Protein AF-A0A7C3HL11-F1 (afdb_monomer_lite)

pLDDT: mean 88.3, std 8.76, range [48.59, 95.69]

Foldseek 3Di:
DDDDLPLVVCLVPDQWDWDDAPNHTDDIGHSVVQVPRPSNVCSSVDPD

Secondary structure (DSSP, 8-state):
----S-HHHHHHH-SSEEEEETTEEEEEE-HHHHTT-HHHHHHHH---

Structure (mmCIF, N/CA/C/O backbone):
data_AF-A0A7C3HL11-F1
#
_entry.id   AF-A0A7C3HL11-F1
#
loop_
_atom_site.group_PDB
_atom_site.id
_atom_site.type_symbol
_atom_site.label_atom_id
_atom_site.label_alt_id
_atom_site.label_comp_id
_atom_site.label_asym_id
_atom_site.label_entity_id
_atom_site.label_seq_id
_atom_site.pdbx_PDB_ins_code
_atom_site.Cartn_x
_atom_site.Cartn_y
_atom_site.Cartn_z
_atom_site.occupancy
_atom_site.B_iso_or_equiv
_atom_site.auth_seq_id
_atom_site.auth_comp_id
_atom_site.auth_asym_id
_atom_site.auth_atom_id
_atom_site.pdbx_PDB_model_num
ATOM 1 N N . VAL A 1 1 ? 6.125 4.913 -13.154 1.00 74.38 1 VAL A N 1
ATOM 2 C CA . VAL A 1 1 ? 5.932 4.929 -11.687 1.00 74.38 1 VAL A CA 1
ATOM 3 C C . VAL A 1 1 ? 5.059 6.127 -11.377 1.00 7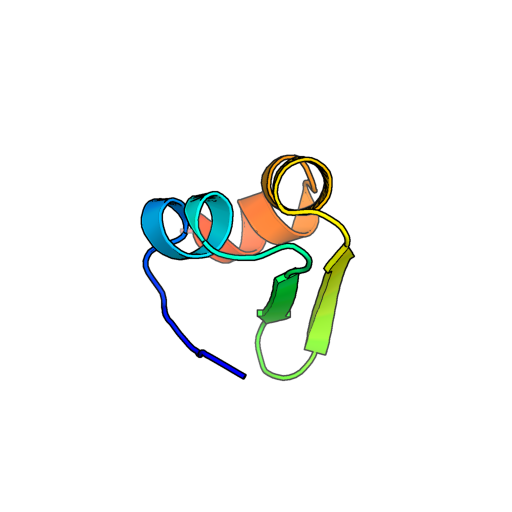4.38 1 VAL A C 1
ATOM 5 O O . VAL A 1 1 ? 5.464 7.233 -11.712 1.00 74.38 1 VAL A O 1
ATOM 8 N N . LEU A 1 2 ? 3.849 5.887 -10.875 1.00 83.56 2 LEU A N 1
ATOM 9 C CA . LEU A 1 2 ? 2.897 6.913 -10.441 1.00 83.56 2 LEU A CA 1
ATOM 10 C C . LEU A 1 2 ? 2.975 7.020 -8.912 1.00 83.56 2 LEU A C 1
ATOM 12 O O . LEU A 1 2 ? 3.160 6.000 -8.253 1.00 83.56 2 LEU A O 1
ATOM 16 N N . ILE A 1 3 ? 2.870 8.233 -8.369 1.00 86.00 3 ILE A N 1
ATOM 17 C CA . ILE A 1 3 ? 2.857 8.495 -6.925 1.00 86.00 3 ILE A CA 1
ATOM 18 C C . ILE A 1 3 ? 1.616 9.337 -6.643 1.00 86.00 3 ILE A C 1
ATOM 20 O O . ILE A 1 3 ? 1.484 10.418 -7.211 1.00 86.00 3 ILE A O 1
ATOM 24 N N . GLU A 1 4 ? 0.717 8.823 -5.809 1.00 85.75 4 GLU A N 1
ATOM 25 C CA . GLU A 1 4 ? -0.575 9.432 -5.487 1.00 85.75 4 GLU A CA 1
ATOM 26 C C . GLU A 1 4 ? -0.993 9.023 -4.064 1.00 85.75 4 GLU A C 1
ATOM 28 O O . GLU A 1 4 ? -0.551 7.989 -3.554 1.00 85.75 4 GLU A O 1
ATOM 33 N N . HIS A 1 5 ? -1.815 9.845 -3.412 1.00 84.62 5 HIS A N 1
ATOM 34 C CA . HIS A 1 5 ? -2.325 9.608 -2.059 1.00 84.62 5 HIS A CA 1
ATOM 35 C C . HIS A 1 5 ? -3.724 8.978 -2.052 1.00 84.62 5 HIS A C 1
ATOM 37 O O . HIS A 1 5 ? -4.098 8.339 -1.067 1.00 84.62 5 HIS A O 1
ATOM 43 N N . ASP A 1 6 ? -4.481 9.120 -3.143 1.00 88.00 6 ASP A N 1
ATOM 44 C CA . ASP A 1 6 ? -5.750 8.419 -3.340 1.00 88.00 6 ASP A CA 1
ATOM 45 C C . ASP A 1 6 ? -5.514 6.914 -3.556 1.00 88.00 6 ASP A C 1
ATOM 47 O O . ASP A 1 6 ? -5.148 6.458 -4.643 1.00 88.00 6 ASP A O 1
ATOM 51 N N . MET A 1 7 ? -5.738 6.124 -2.503 1.00 84.00 7 MET A N 1
ATOM 52 C CA . MET A 1 7 ? -5.585 4.670 -2.571 1.00 84.00 7 MET A CA 1
ATOM 53 C C . MET A 1 7 ?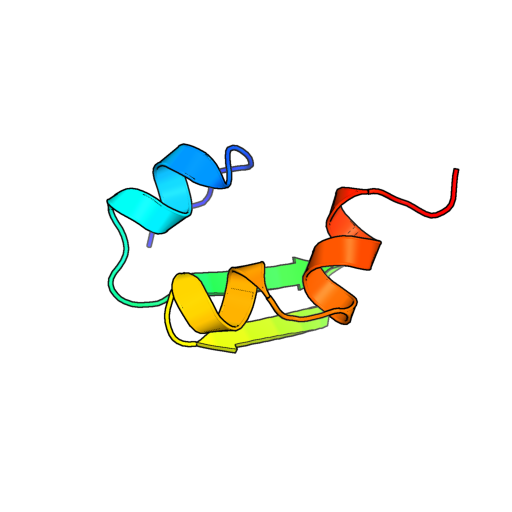 -6.579 4.009 -3.520 1.00 84.00 7 MET A C 1
ATOM 55 O O . MET A 1 7 ? -6.240 2.994 -4.118 1.00 84.00 7 MET A O 1
ATOM 59 N N . GLY A 1 8 ? -7.793 4.547 -3.659 1.00 84.88 8 GLY A N 1
ATOM 60 C CA . GLY A 1 8 ? -8.810 3.958 -4.527 1.00 84.88 8 GLY A CA 1
ATOM 61 C C . GLY A 1 8 ? -8.352 3.978 -5.979 1.00 84.88 8 GLY A C 1
ATOM 62 O O . GLY A 1 8 ? -8.379 2.948 -6.651 1.00 84.88 8 GLY A O 1
ATOM 63 N N . LEU A 1 9 ? -7.838 5.127 -6.419 1.00 88.81 9 LEU A N 1
ATOM 64 C CA . LEU A 1 9 ? -7.272 5.268 -7.756 1.00 88.81 9 LEU A CA 1
ATOM 65 C C . LEU A 1 9 ? -6.018 4.406 -7.936 1.00 88.81 9 LEU A C 1
ATOM 67 O O . LEU A 1 9 ? -5.914 3.696 -8.933 1.00 88.81 9 LEU A O 1
ATOM 71 N N . VAL A 1 10 ? -5.080 4.439 -6.981 1.00 89.88 10 VAL A N 1
ATOM 72 C CA . VAL A 1 10 ? -3.830 3.660 -7.064 1.00 89.88 10 VAL A CA 1
ATOM 73 C C . VAL A 1 10 ? -4.113 2.164 -7.169 1.00 89.88 10 VAL A C 1
ATOM 75 O O . VAL A 1 10 ? -3.462 1.489 -7.968 1.00 89.88 10 VAL A O 1
ATOM 78 N N . MET A 1 11 ? -5.083 1.653 -6.407 1.00 88.81 11 MET A N 1
ATOM 79 C CA . MET A 1 11 ? -5.412 0.230 -6.418 1.00 88.81 11 MET A CA 1
ATOM 80 C C . MET A 1 11 ? -6.077 -0.226 -7.722 1.00 88.81 11 MET A C 1
ATOM 82 O O . MET A 1 11 ? -5.831 -1.351 -8.144 1.00 88.81 11 MET A O 1
ATOM 86 N N . ASP A 1 12 ? -6.891 0.619 -8.360 1.00 91.06 12 ASP A N 1
ATOM 87 C CA . ASP A 1 12 ? -7.647 0.252 -9.570 1.00 91.06 12 ASP A CA 1
ATOM 88 C C . ASP A 1 12 ? -6.765 0.185 -10.830 1.00 91.06 12 ASP A C 1
ATOM 90 O O . ASP A 1 12 ? -7.008 -0.608 -11.737 1.00 91.06 12 ASP A O 1
ATOM 94 N N . ILE A 1 13 ? -5.707 1.001 -10.886 1.00 91.88 13 ILE A N 1
ATOM 95 C CA . ILE A 1 13 ? -4.893 1.173 -12.104 1.00 91.88 13 ILE A CA 1
ATOM 96 C C . ILE A 1 13 ? -3.515 0.500 -12.049 1.00 91.88 13 ILE A C 1
ATOM 98 O O . ILE A 1 13 ? -2.769 0.579 -13.028 1.00 91.88 13 ILE A O 1
ATOM 102 N N . SER A 1 14 ? -3.138 -0.109 -10.920 1.00 92.81 14 SER A N 1
ATOM 103 C CA . SER A 1 14 ? -1.779 -0.629 -10.706 1.00 92.81 14 SER A CA 1
ATOM 104 C C . SER A 1 14 ? -1.753 -2.149 -10.584 1.00 92.81 14 SER A C 1
ATOM 106 O O . SER A 1 14 ? -2.448 -2.713 -9.754 1.00 92.81 14 SER A O 1
ATOM 108 N N . ASP A 1 15 ? -0.849 -2.817 -11.304 1.00 93.31 15 ASP A N 1
ATOM 109 C CA . ASP A 1 15 ? -0.600 -4.256 -11.106 1.00 93.31 15 ASP A CA 1
ATOM 110 C C . ASP A 1 15 ? 0.207 -4.549 -9.823 1.00 93.31 15 ASP A C 1
ATOM 112 O O . ASP A 1 15 ? 0.186 -5.658 -9.289 1.00 93.31 15 ASP A O 1
ATOM 116 N N . ARG A 1 16 ? 0.958 -3.554 -9.327 1.00 94.38 16 ARG A N 1
ATOM 117 C CA . ARG A 1 16 ? 1.793 -3.641 -8.122 1.00 94.38 16 ARG A CA 1
ATOM 118 C C . ARG A 1 16 ? 1.894 -2.283 -7.438 1.00 94.38 16 ARG A C 1
ATOM 120 O O . ARG A 1 16 ? 2.079 -1.267 -8.105 1.00 94.38 16 ARG A O 1
ATOM 127 N N . VAL A 1 17 ? 1.842 -2.282 -6.110 1.00 94.19 17 VAL A N 1
ATOM 128 C CA . VAL A 1 17 ? 1.858 -1.086 -5.264 1.00 94.19 17 VAL A CA 1
ATOM 129 C C . VAL A 1 17 ? 2.978 -1.197 -4.235 1.00 94.19 17 VAL A C 1
ATOM 131 O O . VAL A 1 17 ? 3.199 -2.255 -3.649 1.00 94.19 17 VAL A O 1
ATOM 134 N N . VAL A 1 18 ? 3.690 -0.089 -4.023 1.00 93.88 18 VAL A N 1
ATOM 135 C CA . VAL A 1 18 ? 4.698 0.057 -2.967 1.00 93.88 18 VAL A CA 1
ATOM 136 C C . VAL A 1 18 ? 4.266 1.192 -2.054 1.00 93.88 18 VAL A C 1
ATOM 138 O O . VAL A 1 18 ? 4.012 2.297 -2.528 1.00 93.88 18 VAL A O 1
ATOM 141 N N . VAL A 1 19 ? 4.214 0.922 -0.752 1.00 93.00 19 VAL A N 1
ATOM 142 C CA . VAL A 1 19 ? 3.832 1.901 0.268 1.00 93.00 19 VAL A CA 1
ATOM 143 C C . VAL A 1 19 ? 5.048 2.250 1.108 1.00 93.00 19 VAL A C 1
ATOM 145 O O . VAL A 1 19 ? 5.750 1.369 1.618 1.00 93.00 19 VAL A O 1
ATOM 148 N N . LEU A 1 20 ? 5.288 3.551 1.242 1.00 92.62 20 LEU A N 1
ATOM 149 C CA . LEU A 1 20 ? 6.343 4.114 2.070 1.00 92.62 20 LEU A CA 1
ATOM 150 C C . LEU A 1 20 ? 5.713 4.944 3.187 1.00 92.62 20 LEU A C 1
ATOM 152 O O . LEU A 1 20 ? 4.894 5.816 2.910 1.00 92.62 20 LEU A O 1
ATOM 156 N N . ASP A 1 21 ? 6.154 4.714 4.417 1.00 90.38 21 ASP A N 1
ATOM 157 C CA . ASP A 1 21 ? 5.820 5.519 5.588 1.00 90.38 21 ASP A CA 1
ATOM 158 C C . ASP A 1 21 ? 7.105 6.130 6.154 1.00 90.38 21 ASP A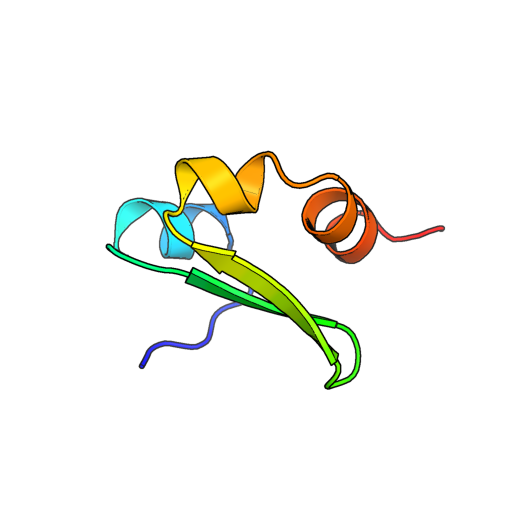 C 1
ATOM 160 O O . ASP A 1 21 ? 8.068 5.418 6.436 1.00 90.38 21 ASP A O 1
ATOM 164 N N . PHE A 1 22 ? 7.179 7.462 6.212 1.00 90.44 22 PHE A N 1
ATOM 165 C CA . PHE A 1 22 ? 8.383 8.219 6.600 1.00 90.44 22 PHE A CA 1
ATOM 166 C C . PHE A 1 22 ? 9.699 7.727 5.955 1.00 90.44 22 PHE A C 1
ATOM 168 O O . PHE A 1 22 ? 10.759 7.703 6.580 1.00 90.44 22 PHE A O 1
ATOM 175 N N . GLY A 1 23 ? 9.644 7.338 4.677 1.00 90.94 23 GLY A N 1
ATOM 176 C CA . GLY A 1 23 ? 10.803 6.836 3.925 1.00 90.94 23 GLY A CA 1
ATOM 177 C C . GLY A 1 23 ? 11.147 5.363 4.181 1.00 90.94 23 GLY A C 1
ATOM 178 O O . GLY A 1 23 ? 12.093 4.847 3.585 1.00 90.94 23 GLY A O 1
ATOM 179 N N . VAL A 1 24 ? 10.373 4.670 5.013 1.00 93.00 24 VAL A N 1
ATOM 180 C CA . VAL A 1 24 ? 10.483 3.232 5.273 1.00 93.00 24 VAL A CA 1
ATOM 181 C C . VAL A 1 24 ? 9.452 2.490 4.432 1.00 93.00 24 VAL A C 1
ATOM 183 O O . VAL A 1 24 ? 8.278 2.847 4.413 1.00 93.00 24 VAL A O 1
ATOM 186 N N . LYS A 1 25 ? 9.871 1.436 3.726 1.00 94.31 25 LYS A N 1
ATOM 187 C CA . LYS A 1 25 ? 8.938 0.588 2.977 1.00 94.31 25 LYS A CA 1
ATOM 188 C C . LYS A 1 25 ? 8.132 -0.280 3.935 1.00 94.31 25 LYS A C 1
ATOM 190 O O . LYS A 1 25 ? 8.718 -1.091 4.647 1.00 94.31 25 LYS A O 1
ATOM 195 N N . ILE A 1 26 ? 6.813 -0.129 3.897 1.00 93.75 26 ILE A N 1
ATOM 196 C CA . ILE A 1 26 ? 5.876 -0.854 4.765 1.00 93.75 26 ILE A CA 1
ATOM 197 C C . ILE A 1 26 ? 4.947 -1.802 4.000 1.00 93.75 26 ILE A C 1
ATOM 199 O O . ILE A 1 26 ? 4.341 -2.663 4.617 1.00 93.75 26 ILE A O 1
ATOM 203 N N . GLY A 1 27 ? 4.868 -1.684 2.671 1.00 93.50 27 GLY A N 1
ATOM 204 C CA . GLY A 1 27 ? 4.083 -2.582 1.821 1.00 93.50 27 GLY A CA 1
ATOM 205 C C . GLY A 1 27 ? 4.660 -2.668 0.409 1.00 93.50 27 GLY A C 1
ATOM 206 O O . GLY A 1 27 ? 5.209 -1.689 -0.101 1.00 93.50 27 GLY A O 1
ATOM 207 N N . ASP A 1 28 ? 4.583 -3.847 -0.207 1.00 95.06 28 ASP A N 1
ATOM 208 C CA . ASP A 1 28 ? 5.067 -4.119 -1.566 1.00 95.06 28 ASP A CA 1
ATOM 209 C C . ASP A 1 28 ? 4.389 -5.383 -2.115 1.00 95.06 28 ASP A C 1
ATOM 211 O O . ASP A 1 28 ? 4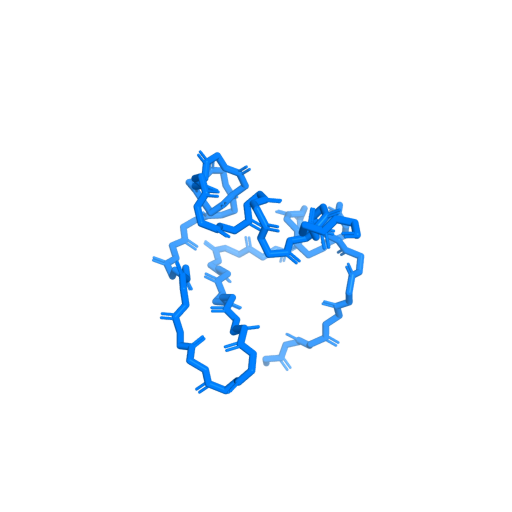.719 -6.488 -1.684 1.00 95.06 28 ASP A O 1
ATOM 215 N N . GLY A 1 29 ? 3.440 -5.231 -3.037 1.00 94.75 29 GLY A N 1
ATOM 216 C CA . GLY A 1 29 ? 2.658 -6.364 -3.541 1.00 94.75 29 GLY A CA 1
ATOM 217 C C . GLY A 1 29 ? 1.520 -5.955 -4.467 1.00 94.75 29 GLY A C 1
ATOM 218 O O . GLY A 1 29 ? 1.487 -4.821 -4.956 1.00 94.75 29 GLY A O 1
ATOM 219 N N . ALA A 1 30 ? 0.591 -6.876 -4.723 1.00 95.69 30 ALA A N 1
ATOM 220 C CA . ALA A 1 30 ? -0.622 -6.557 -5.471 1.00 95.69 30 ALA A CA 1
ATOM 221 C C . ALA A 1 30 ? -1.507 -5.573 -4.673 1.00 95.69 30 ALA A C 1
ATOM 223 O O . ALA A 1 30 ? -1.483 -5.596 -3.437 1.00 95.69 30 ALA A O 1
ATOM 224 N N . PRO A 1 31 ? -2.329 -4.740 -5.337 1.00 93.81 31 PRO A N 1
ATOM 225 C CA . PRO A 1 31 ? -3.234 -3.800 -4.667 1.00 93.81 31 PRO A CA 1
ATOM 226 C C . PRO A 1 31 ? -4.075 -4.424 -3.550 1.00 93.81 31 PRO A C 1
ATOM 228 O O . PRO A 1 31 ? -4.199 -3.867 -2.459 1.00 93.81 31 PRO A O 1
ATOM 231 N N . ASP A 1 32 ? -4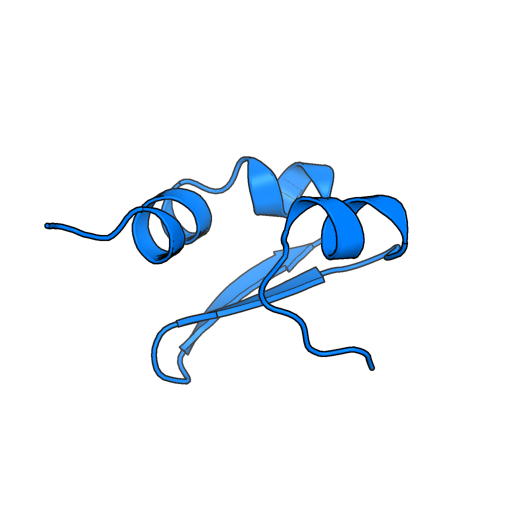.619 -5.613 -3.812 1.00 92.50 32 ASP A N 1
ATOM 232 C CA . ASP A 1 32 ? -5.471 -6.338 -2.873 1.00 92.50 32 ASP A CA 1
ATOM 233 C C . ASP A 1 32 ? -4.715 -6.872 -1.656 1.00 92.50 32 ASP A C 1
ATOM 235 O O . ASP A 1 32 ? -5.300 -7.000 -0.583 1.00 92.50 32 ASP A O 1
ATOM 239 N N . GLU A 1 33 ? -3.427 -7.166 -1.788 1.00 93.81 33 GLU A N 1
ATOM 240 C CA . GLU A 1 33 ? -2.590 -7.587 -0.663 1.00 93.81 33 GLU A CA 1
ATOM 241 C C . GLU A 1 33 ? -2.220 -6.369 0.186 1.00 93.81 33 GLU A C 1
ATOM 243 O O . GLU A 1 33 ? -2.417 -6.363 1.399 1.00 93.81 33 GLU A O 1
ATOM 248 N N . VAL A 1 34 ? -1.771 -5.300 -0.476 1.00 93.31 34 VAL A N 1
ATOM 249 C CA . VAL A 1 34 ? -1.305 -4.062 0.159 1.00 93.31 34 VAL A CA 1
ATOM 250 C C . VAL A 1 34 ? -2.430 -3.357 0.918 1.00 93.31 34 VAL A C 1
ATOM 252 O O . VAL A 1 34 ? -2.205 -2.881 2.028 1.00 93.31 34 VAL A O 1
ATOM 255 N N . LYS A 1 35 ? -3.654 -3.309 0.371 1.00 89.06 35 LYS A N 1
ATOM 256 C CA . LYS A 1 35 ? -4.797 -2.660 1.045 1.00 89.06 35 LYS A CA 1
ATOM 257 C C . LYS A 1 35 ? -5.242 -3.384 2.320 1.00 89.06 35 LYS A C 1
ATOM 259 O O . LYS A 1 35 ? -5.889 -2.775 3.165 1.00 89.06 35 LYS A O 1
ATOM 264 N N . ASN A 1 36 ? -4.946 -4.680 2.419 1.00 91.12 36 ASN A N 1
ATOM 265 C CA . ASN A 1 36 ? -5.296 -5.523 3.560 1.00 91.12 36 ASN A CA 1
ATOM 266 C C . ASN A 1 36 ? -4.139 -5.643 4.568 1.00 91.12 36 ASN A C 1
ATOM 268 O O . ASN A 1 36 ? -4.305 -6.284 5.605 1.00 91.12 36 ASN A O 1
ATOM 272 N N . ASP A 1 37 ? -2.978 -5.043 4.287 1.00 92.38 37 ASP A N 1
ATOM 273 C CA . ASP A 1 37 ? -1.835 -5.043 5.197 1.00 92.38 37 ASP A CA 1
ATOM 274 C C . ASP A 1 37 ? -2.106 -4.119 6.394 1.00 92.38 37 ASP A C 1
ATOM 276 O O . ASP A 1 37 ? -2.350 -2.918 6.246 1.00 92.38 37 ASP A O 1
ATOM 280 N N . GLU A 1 38 ? -2.043 -4.675 7.606 1.00 91.44 38 GLU A N 1
ATOM 281 C CA . GLU A 1 38 ? -2.274 -3.920 8.838 1.00 91.44 38 GLU A CA 1
ATOM 282 C C . GLU A 1 38 ? -1.315 -2.734 9.009 1.00 91.44 38 GLU A C 1
ATOM 284 O O . GLU A 1 38 ? -1.718 -1.712 9.566 1.00 91.44 38 GLU A O 1
ATOM 289 N N . HIS A 1 39 ? -0.064 -2.830 8.550 1.00 90.62 39 HIS A N 1
ATOM 290 C CA . HIS A 1 39 ? 0.891 -1.722 8.637 1.00 90.62 39 HIS A CA 1
ATOM 291 C C . HIS A 1 39 ? 0.490 -0.576 7.708 1.00 90.62 39 HIS A C 1
ATOM 293 O O . HIS A 1 39 ? 0.551 0.584 8.113 1.00 90.62 39 HIS A O 1
ATOM 299 N N . VAL A 1 40 ? 0.026 -0.900 6.497 1.00 90.56 40 VAL A N 1
ATOM 300 C CA . VAL A 1 40 ? -0.468 0.081 5.519 1.00 90.56 40 VAL A CA 1
ATOM 301 C C . VAL A 1 40 ? -1.725 0.763 6.047 1.00 90.56 40 VAL A C 1
ATOM 303 O O . VAL A 1 40 ? -1.793 1.990 6.067 1.00 90.56 40 VAL A O 1
ATOM 306 N N . ILE A 1 41 ? -2.683 -0.010 6.562 1.00 90.69 41 ILE A N 1
ATOM 307 C CA . ILE A 1 41 ? -3.922 0.522 7.148 1.00 90.69 41 ILE A CA 1
ATOM 308 C C . ILE A 1 41 ? -3.609 1.471 8.313 1.00 90.69 41 ILE A C 1
ATOM 310 O O . ILE A 1 41 ? -4.167 2.568 8.389 1.00 90.69 41 ILE A O 1
ATOM 314 N N . ARG A 1 42 ? -2.694 1.083 9.211 1.00 89.31 42 ARG A N 1
ATOM 315 C CA . ARG A 1 42 ? -2.280 1.923 10.348 1.00 89.31 42 ARG A CA 1
ATOM 316 C C . ARG A 1 42 ? -1.590 3.211 9.897 1.00 89.31 42 ARG A C 1
ATOM 318 O O . ARG A 1 42 ? -1.877 4.260 10.467 1.00 89.31 42 ARG A O 1
ATOM 325 N N . ALA A 1 43 ? -0.726 3.148 8.884 1.00 88.31 43 ALA A N 1
ATOM 326 C CA . ALA A 1 43 ? -0.048 4.326 8.344 1.00 88.31 43 ALA A CA 1
ATOM 327 C C . ALA A 1 43 ? -1.028 5.316 7.688 1.00 88.31 43 ALA A C 1
ATOM 329 O O . ALA A 1 43 ? -0.872 6.524 7.841 1.00 88.31 43 ALA A O 1
ATOM 330 N N . TYR A 1 44 ? -2.071 4.817 7.014 1.00 82.94 44 TYR A N 1
ATOM 331 C CA . TYR A 1 44 ? -3.090 5.656 6.367 1.00 82.94 44 TYR A CA 1
ATOM 332 C C . TYR A 1 44 ? -4.103 6.273 7.336 1.00 82.94 44 TYR A C 1
ATOM 334 O O . TYR A 1 44 ? -4.552 7.397 7.114 1.00 82.94 44 TYR A O 1
ATOM 342 N N . LEU A 1 45 ? -4.493 5.547 8.387 1.00 81.50 45 LEU A N 1
ATOM 343 C CA . LEU A 1 45 ? -5.471 6.033 9.368 1.00 81.50 45 LEU A CA 1
ATOM 344 C C . LEU A 1 45 ? -4.839 6.902 10.463 1.00 81.50 45 LEU A C 1
ATOM 346 O O . LEU A 1 45 ? -5.552 7.664 11.113 1.00 81.50 45 LEU A O 1
ATOM 350 N N . GLY A 1 46 ? -3.519 6.804 10.643 1.00 71.19 46 GLY A N 1
ATOM 351 C CA . GLY A 1 46 ? -2.794 7.450 11.728 1.00 71.19 46 GLY A CA 1
ATOM 352 C C . GLY A 1 46 ? -3.133 6.854 13.100 1.00 71.19 46 GLY A C 1
ATOM 353 O O . GLY A 1 46 ? -4.231 6.363 13.362 1.00 71.19 46 GLY A O 1
ATOM 354 N N . GLN A 1 47 ? -2.176 6.913 14.024 1.00 59.56 47 GLN A N 1
ATOM 355 C CA . GLN A 1 47 ? -2.533 7.063 15.433 1.00 59.56 47 GLN A CA 1
ATOM 356 C C . GLN A 1 47 ? -2.867 8.547 15.592 1.00 59.56 47 GLN A C 1
ATOM 358 O O . GLN A 1 47 ? -2.010 9.378 15.298 1.00 59.56 47 GLN A O 1
ATOM 363 N N . GLY A 1 48 ? -4.125 8.859 15.913 1.00 48.59 48 GLY A N 1
ATOM 364 C CA 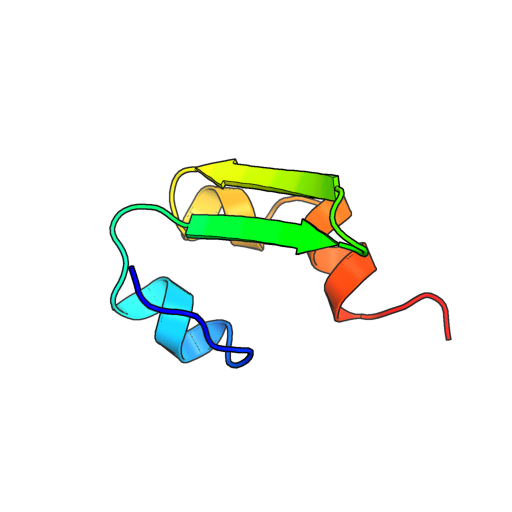. GLY A 1 48 ? -4.600 10.239 16.068 1.00 48.59 48 GLY A CA 1
ATOM 365 C C . GLY A 1 48 ? -3.781 11.079 17.042 1.00 48.59 48 GLY A C 1
ATOM 366 O O . GLY A 1 48 ? -3.117 10.494 17.928 1.00 48.59 48 GLY A O 1
#

Radius of gyration: 10.11 Å; chains: 1; bounding box: 20×18×28 Å

Sequence (48 aa):
VLIEHDMGLVMDISDRVVVLDFGVKIGDGAPDEVKNDEHVIRAYLGQG